Protein AF-A0A8X6U2S0-F1 (afdb_monomer_lite)

Organism: Nephila pilipes (NCBI:txid299642)

pLDDT: mean 82.72, std 16.44, range [36.34, 95.69]

Radius of gyration: 13.9 Å; chains: 1; bounding box: 40×33×38 Å

Foldseek 3Di:
DLLCLQCQVVDPVSVVVQLVCCQVVLAFAADDDPDFRQQSNLVRYVVCVPQFPGDLSQFPDPDPVLSSVCRRPNDPVTGSRDHPPVPPPPPDDDD

Sequence (95 aa):
MLMTIKLYQNDSQVTDAWDAVQSIFQCCGMSMDKDPGYEVWSKRNAHFGGVYKIPATCCKPKDDGLRDRCQKDPNENNAYLEVFIPFYQSSNGHY

Secondary structure (DSSP, 8-state):
-GGGGGGTTTSHHHHHHHHHHHHHHT--S--BTTB-TTHHHHHH-GGGTTT--S-GGGBS--SHHHHHHHHHS--TTTB--S---TTSSS-----

InterPro domains:
  IPR008952 Tetraspanin, EC2 domain superfamily [G3DSA:1.10.1450.10] (1-79)
  IPR008952 Tetraspanin, EC2 domain superfamily [SSF48652] (7-63)

Structure (mmCIF, N/CA/C/O backbone):
data_AF-A0A8X6U2S0-F1
#
_entry.id   AF-A0A8X6U2S0-F1
#
loop_
_atom_site.group_PDB
_atom_site.id
_atom_site.type_symbol
_atom_site.label_atom_id
_atom_site.label_alt_id
_atom_site.label_comp_id
_atom_site.label_asym_id
_atom_site.label_entity_id
_atom_site.label_seq_id
_atom_site.pdbx_PDB_ins_code
_atom_site.Cartn_x
_atom_site.Cartn_y
_atom_site.Cartn_z
_atom_site.occupancy
_atom_site.B_iso_or_equiv
_atom_site.auth_seq_id
_atom_site.auth_comp_id
_atom_site.auth_asym_id
_atom_site.auth_atom_id
_atom_site.pdbx_PDB_model_num
ATOM 1 N N . MET A 1 1 ? -8.796 12.860 -3.448 1.00 73.56 1 MET A N 1
ATOM 2 C CA . MET A 1 1 ? -8.335 11.504 -3.077 1.00 73.56 1 MET A CA 1
ATOM 3 C C . MET A 1 1 ? -7.863 11.408 -1.622 1.00 73.56 1 MET A C 1
ATOM 5 O O . MET A 1 1 ? -8.346 10.544 -0.920 1.00 73.56 1 MET A O 1
ATOM 9 N N . LEU A 1 2 ? -7.009 12.293 -1.087 1.00 81.94 2 LEU A N 1
ATOM 10 C CA . LEU A 1 2 ? -6.389 12.107 0.248 1.00 81.94 2 LEU A CA 1
ATOM 11 C C . LEU A 1 2 ? -7.358 11.774 1.402 1.00 81.94 2 LEU A C 1
ATOM 13 O O . LEU A 1 2 ? -7.106 10.874 2.197 1.00 81.94 2 LEU A O 1
ATOM 17 N N . MET A 1 3 ? -8.479 12.493 1.488 1.00 85.62 3 MET A N 1
ATOM 18 C CA . MET A 1 3 ? -9.471 12.320 2.557 1.00 85.62 3 MET A CA 1
ATOM 19 C C . MET A 1 3 ? -10.187 10.963 2.519 1.00 85.62 3 MET A C 1
ATOM 21 O O . MET A 1 3 ? -10.797 10.581 3.517 1.00 85.62 3 MET A O 1
ATOM 25 N N . THR A 1 4 ? -10.122 10.242 1.394 1.00 90.88 4 THR A N 1
ATOM 26 C CA . THR A 1 4 ? -10.785 8.945 1.210 1.00 90.88 4 THR A CA 1
ATOM 27 C C . THR A 1 4 ? -9.910 7.769 1.646 1.00 90.88 4 THR A C 1
ATOM 29 O O . THR A 1 4 ? -10.415 6.663 1.764 1.00 90.88 4 THR A O 1
ATOM 32 N N . ILE A 1 5 ? -8.636 7.989 1.994 1.00 90.12 5 ILE A N 1
ATOM 33 C CA . ILE A 1 5 ? -7.720 6.926 2.452 1.00 90.12 5 ILE A CA 1
ATOM 34 C C . ILE A 1 5 ? -8.235 6.217 3.706 1.00 90.12 5 ILE A C 1
ATOM 36 O O . ILE A 1 5 ? -8.135 4.999 3.802 1.00 90.12 5 ILE A O 1
ATOM 40 N N . LYS A 1 6 ? -8.866 6.946 4.633 1.00 92.69 6 LYS A N 1
ATOM 41 C CA . LYS A 1 6 ? -9.508 6.365 5.828 1.00 92.69 6 LYS A CA 1
ATOM 42 C C . LYS A 1 6 ? -10.707 5.455 5.512 1.00 92.69 6 LYS A C 1
ATOM 44 O O . LYS A 1 6 ? -11.148 4.704 6.375 1.00 92.69 6 LYS A O 1
ATOM 49 N N . LEU A 1 7 ? -11.276 5.586 4.311 1.00 93.50 7 LEU A N 1
ATOM 50 C CA . LEU A 1 7 ? -12.424 4.808 3.841 1.00 93.50 7 LEU A CA 1
ATOM 51 C C . LEU A 1 7 ? -11.994 3.592 3.012 1.00 93.50 7 LEU A C 1
ATOM 53 O O . LEU A 1 7 ? -12.815 2.724 2.744 1.00 93.50 7 LEU A O 1
ATOM 57 N N . TYR A 1 8 ? -10.726 3.505 2.617 1.00 92.88 8 TYR A N 1
ATOM 58 C CA . TYR A 1 8 ? -10.190 2.336 1.927 1.00 92.88 8 TYR A CA 1
ATOM 59 C C . TYR A 1 8 ? -10.324 1.088 2.818 1.00 92.88 8 TYR A C 1
ATOM 61 O O . TYR A 1 8 ? -9.972 1.146 3.998 1.00 92.88 8 TYR A O 1
ATOM 69 N N . GLN A 1 9 ? -10.851 -0.004 2.252 1.00 91.06 9 GLN A N 1
ATOM 70 C CA . GLN A 1 9 ? -11.331 -1.232 2.915 1.00 91.06 9 GLN A CA 1
ATOM 71 C C . GLN A 1 9 ? -12.597 -1.106 3.783 1.00 91.06 9 GLN A C 1
ATOM 73 O O . GLN A 1 9 ? -13.106 -2.122 4.247 1.00 91.06 9 GLN A O 1
ATOM 78 N N . ASN A 1 10 ? -13.157 0.096 3.943 1.00 92.88 10 ASN A N 1
ATOM 79 C CA . ASN A 1 10 ? -14.461 0.309 4.587 1.00 92.88 10 ASN A CA 1
ATOM 80 C C . ASN A 1 10 ? -15.577 0.614 3.573 1.00 92.88 10 ASN A C 1
ATOM 82 O O . ASN A 1 10 ? -16.737 0.301 3.820 1.00 92.88 10 ASN A O 1
ATOM 86 N N . ASP A 1 11 ? -15.229 1.226 2.441 1.00 95.69 11 ASP A N 1
ATOM 87 C CA . ASP A 1 11 ? -16.124 1.531 1.326 1.00 95.69 11 ASP A CA 1
ATOM 88 C C . ASP A 1 11 ? -15.583 0.863 0.055 1.00 95.69 11 ASP A C 1
ATOM 90 O O . ASP A 1 11 ? -14.427 1.078 -0.330 1.00 95.69 11 ASP A O 1
ATOM 94 N N . SER A 1 12 ? -16.402 0.027 -0.588 1.00 95.00 12 SER A N 1
ATOM 95 C CA . SER A 1 12 ? -15.985 -0.743 -1.763 1.00 95.00 12 SER A CA 1
ATOM 96 C C . SER A 1 12 ? -15.684 0.146 -2.966 1.00 95.00 12 SER A C 1
ATOM 98 O O . SER A 1 12 ? -14.678 -0.067 -3.629 1.00 95.00 12 SER A O 1
ATOM 100 N N . GLN A 1 13 ? -16.467 1.202 -3.202 1.00 95.69 13 GLN A N 1
ATOM 101 C CA . GLN A 1 13 ? -16.240 2.115 -4.328 1.00 95.69 13 GLN A CA 1
ATOM 102 C C . GLN A 1 13 ? -14.938 2.897 -4.150 1.00 95.69 13 GLN A C 1
ATOM 104 O O . GLN A 1 13 ? -14.194 3.108 -5.106 1.00 95.69 13 GLN A O 1
ATOM 109 N N . VAL A 1 14 ? -14.638 3.313 -2.916 1.00 94.31 14 VAL A N 1
ATOM 110 C CA . VAL A 1 14 ? -13.357 3.959 -2.603 1.00 94.31 14 VAL A CA 1
ATOM 111 C C . VAL A 1 14 ? -12.197 2.981 -2.772 1.00 94.31 14 VAL A C 1
ATOM 113 O O . VAL A 1 14 ? -11.150 3.371 -3.289 1.00 94.31 14 VAL A O 1
ATOM 116 N N . THR A 1 15 ? -12.372 1.734 -2.341 1.00 94.94 15 THR A N 1
ATOM 117 C CA . THR A 1 15 ? -11.350 0.685 -2.452 1.00 94.94 15 THR A CA 1
ATOM 118 C C . THR A 1 15 ? -11.030 0.397 -3.915 1.00 94.94 15 THR A C 1
ATOM 120 O O . THR A 1 15 ? -9.875 0.531 -4.310 1.00 94.94 15 THR A O 1
ATOM 123 N N . ASP A 1 16 ? -12.052 0.154 -4.734 1.00 95.00 16 ASP A N 1
ATOM 124 C CA . ASP A 1 16 ? -11.910 -0.130 -6.163 1.00 95.00 16 ASP A CA 1
ATOM 125 C C . ASP A 1 16 ? -11.247 1.033 -6.915 1.00 95.00 16 ASP A C 1
ATOM 127 O O . ASP A 1 16 ? -10.377 0.826 -7.764 1.00 95.00 16 ASP A O 1
ATOM 131 N N . ALA A 1 17 ? -11.610 2.277 -6.581 1.00 94.50 17 ALA A N 1
ATOM 132 C CA . ALA A 1 17 ? -11.011 3.457 -7.198 1.00 94.50 17 ALA A CA 1
ATOM 133 C C . ALA A 1 17 ? -9.513 3.587 -6.877 1.00 94.50 17 ALA A C 1
ATOM 135 O O . ALA A 1 17 ? -8.715 3.903 -7.763 1.00 94.50 17 ALA A O 1
ATOM 136 N N . TRP A 1 18 ? -9.114 3.345 -5.626 1.00 93.69 18 TRP A N 1
ATOM 137 C CA . TRP A 1 18 ? -7.702 3.356 -5.240 1.00 93.69 18 TRP A CA 1
ATOM 138 C C . TRP A 1 18 ? -6.933 2.199 -5.868 1.00 93.69 18 TRP A C 1
ATOM 140 O O . TRP A 1 18 ? -5.866 2.438 -6.429 1.00 93.69 18 TRP A O 1
ATOM 150 N N . ASP A 1 19 ? -7.497 0.994 -5.848 1.00 94.19 19 ASP A N 1
ATOM 151 C CA . ASP A 1 19 ? -6.883 -0.198 -6.427 1.00 94.19 19 ASP A CA 1
ATOM 152 C C . ASP A 1 19 ? -6.636 -0.033 -7.930 1.00 94.19 19 ASP A C 1
ATOM 154 O O . ASP A 1 19 ? -5.559 -0.380 -8.428 1.00 94.19 19 ASP A O 1
ATOM 158 N N . ALA A 1 20 ? -7.590 0.569 -8.647 1.00 93.12 20 ALA A N 1
ATOM 159 C CA . ALA A 1 20 ? -7.442 0.908 -10.056 1.00 93.12 20 ALA A CA 1
ATOM 160 C C . ALA A 1 20 ? -6.314 1.924 -10.282 1.00 93.12 20 ALA A C 1
ATOM 162 O O . ALA A 1 20 ? -5.436 1.691 -11.112 1.00 93.12 20 ALA A O 1
ATOM 163 N N . VAL A 1 21 ? -6.295 3.029 -9.530 1.00 91.50 21 VAL A N 1
ATOM 164 C CA . VAL A 1 21 ? -5.247 4.057 -9.646 1.00 91.50 21 VAL A CA 1
ATOM 165 C C . VAL A 1 21 ? -3.866 3.472 -9.349 1.00 91.50 21 VAL A C 1
ATOM 167 O O . VAL A 1 21 ? -2.941 3.673 -10.131 1.00 91.50 21 VAL A O 1
ATOM 170 N N . GLN A 1 22 ? -3.724 2.707 -8.269 1.00 91.75 22 GLN A N 1
ATOM 171 C CA . GLN A 1 22 ? -2.456 2.094 -7.866 1.00 91.75 22 GLN A CA 1
ATOM 172 C C . GLN A 1 22 ? -1.945 1.106 -8.914 1.00 91.75 22 GLN A C 1
ATOM 174 O O . GLN A 1 22 ? -0.762 1.120 -9.253 1.00 91.75 22 GLN A O 1
ATOM 179 N N . SER A 1 23 ? -2.847 0.303 -9.481 1.00 89.88 23 SER A N 1
ATOM 180 C CA . SER A 1 23 ? -2.503 -0.682 -10.508 1.00 89.88 23 SER A CA 1
ATOM 181 C C . SER A 1 23 ? -2.134 -0.035 -11.846 1.00 89.88 23 SER A C 1
ATOM 183 O O . SER A 1 23 ? -1.197 -0.484 -12.501 1.00 89.88 23 SER A O 1
ATOM 185 N N . ILE A 1 24 ? -2.852 1.017 -12.259 1.00 90.44 24 ILE A N 1
ATOM 186 C CA . ILE A 1 24 ? -2.632 1.705 -13.542 1.00 90.44 24 ILE A CA 1
ATOM 187 C C . ILE A 1 24 ? -1.362 2.549 -13.495 1.00 90.44 24 ILE A C 1
ATOM 189 O O . ILE A 1 24 ? -0.534 2.477 -14.399 1.00 90.44 24 ILE A O 1
ATOM 193 N N . PHE A 1 25 ? -1.215 3.358 -12.44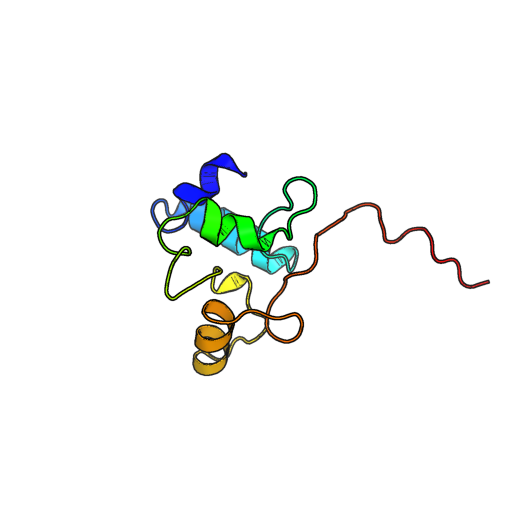7 1.00 88.31 25 PHE A N 1
ATOM 194 C CA . PHE A 1 25 ? -0.111 4.306 -12.331 1.00 88.31 25 PHE A CA 1
ATOM 195 C C . PHE A 1 25 ? 1.116 3.716 -11.649 1.00 88.31 25 PHE A C 1
ATOM 197 O O . PHE A 1 25 ? 2.116 4.420 -11.530 1.00 88.31 25 PHE A O 1
ATOM 204 N N . GLN A 1 26 ? 1.047 2.451 -11.214 1.00 90.25 26 GLN A N 1
ATOM 205 C CA . GLN A 1 26 ? 2.141 1.768 -10.529 1.00 90.25 26 GLN A CA 1
ATOM 206 C C . GLN A 1 26 ? 2.691 2.641 -9.401 1.00 90.25 26 GLN A C 1
ATOM 208 O O . GLN A 1 26 ? 3.878 2.955 -9.346 1.00 90.25 26 GLN A O 1
ATOM 213 N N . CYS A 1 27 ? 1.785 3.088 -8.534 1.00 89.00 27 CYS A N 1
ATOM 214 C CA . CYS A 1 27 ? 2.078 3.990 -7.432 1.00 89.00 27 CYS A CA 1
ATOM 215 C C . CYS A 1 27 ? 1.437 3.473 -6.147 1.00 89.00 27 CYS A C 1
ATOM 217 O O . CYS A 1 27 ? 0.489 2.686 -6.174 1.00 89.00 27 CYS A O 1
ATOM 219 N N . CYS A 1 28 ? 1.932 3.940 -5.005 1.00 90.25 28 CYS A N 1
ATOM 220 C CA . CYS A 1 28 ? 1.376 3.563 -3.718 1.00 90.25 28 CYS A CA 1
ATOM 221 C C . CYS A 1 28 ? 1.001 4.784 -2.893 1.00 90.25 28 CYS A C 1
ATOM 223 O O . CYS A 1 28 ? 1.706 5.160 -1.972 1.00 90.25 28 CYS A O 1
ATOM 225 N N . GLY A 1 29 ? -0.138 5.402 -3.199 1.00 88.50 29 GLY A N 1
ATOM 226 C CA . GLY A 1 29 ? -0.632 6.559 -2.452 1.00 88.50 29 GLY A CA 1
ATOM 227 C C . GLY A 1 29 ? -0.188 7.890 -3.052 1.00 88.50 29 GLY A C 1
ATOM 228 O O . GLY A 1 29 ? -0.054 8.023 -4.265 1.00 88.50 29 GLY A O 1
ATOM 229 N N . MET A 1 30 ? -0.042 8.908 -2.207 1.00 85.38 30 MET A N 1
ATOM 230 C CA . MET A 1 30 ? 0.219 10.283 -2.637 1.00 85.38 30 MET A CA 1
ATOM 231 C C . MET A 1 30 ? 1.197 10.945 -1.682 1.00 85.38 30 MET A C 1
ATOM 233 O O . MET A 1 30 ? 1.005 10.884 -0.467 1.00 85.38 30 MET A O 1
ATOM 237 N N . SER A 1 31 ? 2.224 11.589 -2.236 1.00 80.06 31 SER A N 1
ATOM 238 C CA . SER A 1 31 ? 3.182 12.347 -1.434 1.00 80.06 31 SER A CA 1
ATOM 239 C C . SER A 1 31 ? 2.504 13.571 -0.828 1.00 80.06 31 SER A C 1
ATOM 241 O O . SER A 1 31 ? 1.742 14.278 -1.491 1.00 80.06 31 SER A O 1
ATOM 243 N N . MET A 1 32 ? 2.769 13.776 0.457 1.00 71.81 32 MET A N 1
ATOM 244 C CA . MET A 1 32 ? 2.440 14.995 1.176 1.00 71.81 32 MET A CA 1
ATOM 245 C C . MET A 1 32 ? 3.774 15.656 1.502 1.00 71.81 32 MET A C 1
ATOM 247 O O . MET A 1 32 ? 4.581 15.095 2.243 1.00 71.81 32 MET A O 1
ATOM 251 N N . ASP A 1 33 ? 4.015 16.823 0.916 1.00 73.94 33 ASP A N 1
ATOM 252 C CA . ASP A 1 33 ? 5.247 17.590 1.092 1.00 73.94 33 ASP A CA 1
ATOM 253 C C . ASP A 1 33 ? 6.520 16.797 0.737 1.00 73.94 33 ASP A C 1
ATOM 255 O O . ASP A 1 33 ? 6.801 16.573 -0.439 1.00 73.94 33 ASP A O 1
ATOM 259 N N . LYS A 1 34 ? 7.316 16.414 1.745 1.00 68.12 34 LYS A N 1
ATOM 260 C CA . LYS A 1 34 ? 8.595 15.701 1.591 1.00 68.12 34 LYS A CA 1
ATOM 261 C C . LYS A 1 34 ? 8.495 14.209 1.907 1.00 68.12 34 LYS A C 1
ATOM 263 O O . LYS A 1 34 ? 9.484 13.500 1.735 1.00 68.12 34 LYS A O 1
ATOM 268 N N . ASP A 1 35 ? 7.340 13.743 2.377 1.00 72.19 35 ASP A N 1
ATOM 269 C CA . ASP A 1 35 ? 7.174 12.351 2.774 1.00 72.19 35 ASP A CA 1
ATOM 270 C C . ASP A 1 35 ? 6.903 11.464 1.546 1.00 72.19 35 ASP A C 1
ATOM 272 O O . ASP A 1 35 ? 6.172 11.868 0.625 1.00 72.19 35 ASP A O 1
ATOM 276 N N . PRO A 1 36 ? 7.431 10.228 1.528 1.00 79.19 36 PRO A N 1
ATOM 277 C CA . PRO A 1 36 ? 7.087 9.246 0.512 1.00 79.19 36 PRO A CA 1
ATOM 278 C C . PRO A 1 36 ? 5.578 9.000 0.460 1.00 79.19 36 PRO A C 1
ATOM 280 O O . PRO A 1 36 ? 4.904 8.887 1.487 1.00 79.19 36 PRO A O 1
ATOM 283 N N . GLY A 1 37 ? 5.035 8.863 -0.753 1.00 81.94 37 GLY A N 1
ATOM 284 C CA . GLY A 1 37 ? 3.587 8.783 -0.949 1.00 81.94 37 GLY A CA 1
ATOM 285 C C . GLY A 1 37 ? 2.903 7.588 -0.290 1.00 81.94 37 GLY A C 1
ATOM 286 O O . GLY A 1 37 ? 1.713 7.670 0.003 1.00 81.94 37 GLY A O 1
ATOM 287 N N . TYR A 1 38 ? 3.646 6.521 0.003 1.00 86.12 38 TYR A N 1
ATOM 288 C CA . TYR A 1 38 ? 3.121 5.312 0.636 1.00 86.12 38 TYR A CA 1
ATOM 289 C C . TYR A 1 38 ? 2.911 5.447 2.142 1.00 86.12 38 TYR A C 1
ATOM 291 O O . TYR A 1 38 ? 2.069 4.747 2.703 1.00 86.12 38 TYR A O 1
ATOM 299 N N . GLU A 1 39 ? 3.603 6.373 2.809 1.00 88.81 39 GLU A N 1
ATOM 300 C CA . GLU A 1 39 ? 3.448 6.568 4.255 1.00 88.81 39 GLU A CA 1
ATOM 301 C C . GLU A 1 39 ? 2.068 7.109 4.630 1.00 88.81 39 GLU A C 1
ATOM 303 O O . GLU A 1 39 ? 1.636 7.031 5.780 1.00 88.81 39 GLU A O 1
ATOM 308 N N . VAL A 1 40 ? 1.337 7.645 3.653 1.00 89.44 40 VAL A N 1
ATOM 309 C CA . VAL A 1 40 ? -0.030 8.111 3.853 1.00 89.44 40 VAL A CA 1
ATOM 310 C C . VAL A 1 40 ? -0.947 7.002 4.378 1.00 89.44 40 VAL A C 1
ATOM 312 O O . VAL A 1 40 ? -1.874 7.293 5.136 1.00 89.44 40 VAL A O 1
ATOM 315 N N . TRP A 1 41 ? -0.683 5.744 4.011 1.00 91.69 41 TRP A N 1
ATOM 316 C CA . TRP A 1 41 ? -1.492 4.595 4.407 1.00 91.69 41 TRP A CA 1
ATOM 317 C C . TRP A 1 41 ? -1.383 4.348 5.903 1.00 91.69 41 TRP A C 1
ATOM 319 O O . TRP A 1 41 ? -2.402 4.359 6.592 1.00 91.69 41 TRP A O 1
ATOM 329 N N . SER A 1 42 ? -0.161 4.245 6.423 1.00 89.50 42 SER A N 1
ATOM 330 C CA . SER A 1 42 ? 0.073 4.047 7.855 1.00 89.50 42 SER A CA 1
ATOM 331 C C . SER A 1 42 ? -0.339 5.252 8.700 1.00 89.50 42 SER A C 1
ATOM 333 O O . SER A 1 42 ? -0.809 5.087 9.823 1.00 89.50 42 SER A O 1
ATOM 335 N N . LYS A 1 43 ? -0.228 6.470 8.153 1.00 88.31 43 LYS A N 1
ATOM 336 C CA . LYS A 1 43 ? -0.594 7.713 8.850 1.00 88.31 43 LYS A CA 1
ATOM 337 C C . LYS A 1 43 ? -2.104 7.976 8.892 1.00 88.31 43 LYS A C 1
ATOM 339 O O . LYS A 1 43 ? -2.574 8.635 9.818 1.00 88.31 43 LYS A O 1
ATOM 344 N N . ARG A 1 44 ? -2.870 7.550 7.878 1.00 88.56 44 ARG A N 1
ATOM 345 C CA . ARG A 1 44 ? -4.278 7.973 7.694 1.00 88.56 44 ARG A CA 1
ATOM 346 C C . ARG A 1 44 ? -5.298 6.841 7.640 1.00 88.56 44 ARG A C 1
ATOM 348 O O . ARG A 1 44 ? -6.493 7.135 7.638 1.00 88.56 44 ARG A O 1
ATOM 355 N N . ASN A 1 45 ? -4.871 5.583 7.608 1.00 90.44 45 ASN A N 1
ATOM 356 C CA . ASN A 1 45 ? -5.764 4.433 7.664 1.00 90.44 45 ASN A CA 1
ATOM 357 C C . ASN A 1 45 ? -5.310 3.468 8.770 1.00 90.44 45 ASN A C 1
ATOM 359 O O . ASN A 1 45 ? -4.200 2.942 8.753 1.00 90.44 45 ASN A O 1
ATOM 363 N N . ALA A 1 46 ? -6.201 3.222 9.733 1.00 88.12 46 ALA A N 1
ATOM 364 C CA . ALA A 1 46 ? -5.918 2.403 10.909 1.00 88.12 46 ALA A CA 1
ATOM 365 C C . ALA A 1 46 ? -5.527 0.953 10.569 1.00 88.12 46 ALA A C 1
ATOM 367 O O . ALA A 1 46 ? -4.846 0.309 11.361 1.00 88.12 46 ALA A O 1
ATOM 368 N N . HIS A 1 47 ? -5.926 0.437 9.403 1.00 88.75 47 HIS A N 1
ATOM 369 C CA . HIS A 1 47 ? -5.578 -0.917 8.960 1.00 88.75 47 HIS A CA 1
ATOM 370 C C . HIS A 1 47 ? -4.104 -1.049 8.559 1.00 88.75 47 HIS A C 1
ATOM 372 O O . HIS A 1 47 ? -3.556 -2.149 8.609 1.00 88.75 47 HIS A O 1
ATOM 378 N N . PHE A 1 48 ? -3.451 0.069 8.220 1.00 91.00 48 PHE A N 1
ATOM 379 C CA . PHE A 1 48 ? -2.074 0.088 7.727 1.00 91.00 48 PHE A CA 1
ATOM 380 C C . PHE A 1 48 ? -1.057 0.661 8.730 1.00 91.00 48 PHE A C 1
ATOM 382 O O . PHE A 1 48 ? 0.108 0.874 8.402 1.00 91.00 48 PHE A O 1
ATOM 389 N N . GLY A 1 49 ? -1.484 0.933 9.966 1.00 82.12 49 GLY A N 1
ATOM 390 C CA . GLY A 1 49 ? -0.616 1.412 11.049 1.00 82.12 49 GLY A CA 1
ATOM 391 C C . GLY A 1 49 ? 0.041 0.296 11.873 1.00 82.12 49 GLY A C 1
ATOM 392 O O . GLY A 1 49 ? 0.598 0.578 12.930 1.00 82.12 49 GLY A O 1
ATOM 393 N N . GLY A 1 50 ? -0.073 -0.965 11.442 1.00 85.31 50 GLY A N 1
ATOM 394 C CA . GLY A 1 50 ? 0.314 -2.142 12.223 1.00 85.31 50 GLY A CA 1
ATOM 395 C C . GLY A 1 50 ? 1.069 -3.178 11.395 1.00 85.31 50 GLY A C 1
ATOM 396 O O . GLY A 1 50 ? 2.190 -2.935 10.959 1.00 85.31 50 GLY A O 1
ATOM 397 N N . VAL A 1 51 ? 0.464 -4.357 11.217 1.00 88.12 51 VAL A N 1
ATOM 398 C CA . VAL A 1 51 ? 1.087 -5.492 10.512 1.00 88.12 51 VAL A CA 1
ATOM 399 C C . VAL A 1 51 ? 1.305 -5.175 9.036 1.00 88.12 51 VAL A C 1
ATOM 401 O O . VAL A 1 51 ? 2.402 -5.366 8.523 1.00 88.12 51 VAL A O 1
ATOM 404 N N . TYR A 1 52 ? 0.273 -4.678 8.361 1.00 93.12 52 TYR A N 1
ATOM 405 C CA . TYR A 1 52 ? 0.380 -4.206 6.987 1.00 93.12 52 TYR A CA 1
ATOM 406 C C . TYR A 1 52 ? 0.692 -2.717 6.996 1.00 93.12 52 TYR A C 1
ATOM 408 O O . TYR A 1 52 ? 0.179 -1.992 7.840 1.00 93.12 52 TYR A O 1
ATOM 416 N N . LYS A 1 53 ? 1.522 -2.270 6.057 1.00 92.62 53 LYS A N 1
ATOM 417 C CA . LYS A 1 53 ? 1.910 -0.866 5.872 1.00 92.62 53 LYS A CA 1
ATOM 418 C C . LYS A 1 53 ? 1.317 -0.263 4.604 1.00 92.62 53 LYS A C 1
ATOM 420 O O . LYS A 1 53 ? 1.144 0.949 4.536 1.00 92.62 53 LYS A O 1
ATOM 425 N N . ILE A 1 54 ? 1.015 -1.100 3.609 1.00 93.25 54 ILE A N 1
ATOM 426 C CA . ILE A 1 54 ? 0.479 -0.679 2.312 1.00 93.25 54 ILE A CA 1
ATOM 427 C C . ILE A 1 54 ? -0.593 -1.646 1.774 1.00 93.25 54 ILE A C 1
ATOM 429 O O . ILE A 1 54 ? -0.611 -2.831 2.137 1.00 93.25 54 ILE A O 1
ATOM 433 N N . PRO A 1 55 ? -1.465 -1.167 0.873 1.00 94.25 55 PRO A N 1
ATOM 434 C CA . PRO A 1 55 ? -2.360 -1.996 0.071 1.00 94.25 55 PRO A CA 1
ATOM 435 C C . PRO A 1 55 ? -1.660 -3.071 -0.767 1.00 94.25 55 PRO A C 1
ATOM 437 O O . PRO A 1 55 ? -0.519 -2.910 -1.191 1.00 94.25 55 PRO A O 1
ATOM 440 N N . ALA A 1 56 ? -2.376 -4.156 -1.065 1.00 94.00 56 ALA A N 1
ATOM 441 C CA . ALA A 1 56 ? -1.862 -5.272 -1.864 1.00 94.00 56 ALA A CA 1
ATOM 442 C C . ALA A 1 56 ? -1.568 -4.874 -3.320 1.00 94.00 56 ALA A C 1
ATOM 444 O O . ALA A 1 56 ? -0.640 -5.390 -3.935 1.00 94.00 56 ALA A O 1
ATOM 445 N N . THR A 1 57 ? -2.343 -3.938 -3.861 1.00 93.50 57 THR A N 1
ATOM 446 C CA . THR A 1 57 ? -2.210 -3.365 -5.211 1.00 93.50 57 THR A CA 1
ATOM 447 C C . THR A 1 57 ? -0.962 -2.503 -5.385 1.00 93.50 57 THR A C 1
ATOM 449 O O . THR A 1 57 ? -0.506 -2.298 -6.505 1.00 93.50 57 THR A O 1
ATOM 452 N N . CYS A 1 58 ? -0.349 -2.060 -4.287 1.00 93.00 58 CYS A N 1
ATOM 453 C CA . CYS A 1 58 ? 0.949 -1.396 -4.313 1.00 93.00 58 CYS A CA 1
ATOM 454 C C . CYS A 1 58 ? 2.131 -2.357 -4.531 1.00 93.00 58 CYS A C 1
ATOM 456 O O . CYS A 1 58 ? 3.259 -1.899 -4.732 1.00 93.00 58 CYS A O 1
ATOM 458 N N . CYS A 1 59 ? 1.915 -3.669 -4.430 1.00 94.19 59 CYS A N 1
ATOM 459 C CA . CYS A 1 59 ? 2.969 -4.668 -4.546 1.00 94.19 59 CYS A CA 1
ATOM 460 C C . CYS A 1 59 ? 3.203 -5.077 -6.001 1.00 94.19 59 CYS A C 1
ATOM 462 O O . CYS A 1 59 ? 2.264 -5.335 -6.750 1.00 94.19 59 CYS A O 1
ATOM 464 N N . LYS A 1 60 ? 4.479 -5.188 -6.389 1.00 91.88 60 LYS A N 1
ATOM 465 C CA . LYS A 1 60 ? 4.895 -5.662 -7.721 1.00 91.88 60 LYS A CA 1
ATOM 466 C C . LYS A 1 60 ? 4.615 -7.162 -7.918 1.00 91.88 60 LYS A C 1
ATOM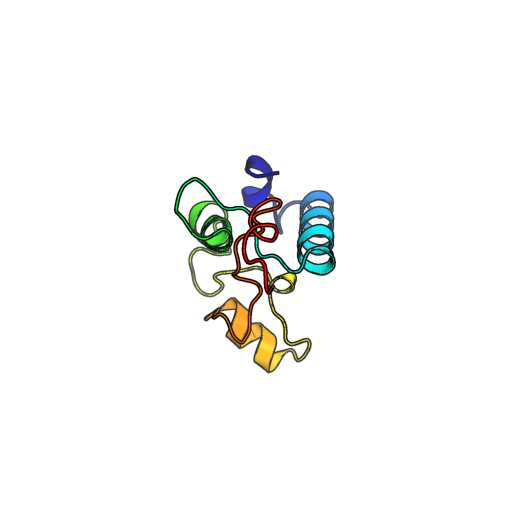 468 O O . LYS A 1 60 ? 4.151 -7.540 -8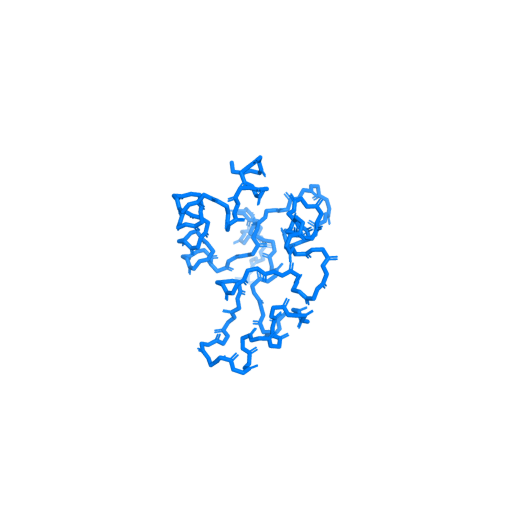.997 1.00 91.88 60 LYS A O 1
ATOM 473 N N . PRO A 1 61 ? 4.903 -8.045 -6.935 1.00 88.50 61 PRO A N 1
ATOM 474 C CA . PRO A 1 61 ? 4.637 -9.470 -7.082 1.00 88.50 61 PRO A CA 1
ATOM 475 C C . PRO A 1 61 ? 3.138 -9.775 -7.079 1.00 88.50 61 PRO A C 1
ATOM 477 O O . PRO A 1 61 ? 2.391 -9.264 -6.247 1.00 88.50 61 PRO A O 1
ATOM 480 N N . LYS A 1 62 ? 2.725 -10.678 -7.973 1.00 82.75 62 LYS A N 1
ATOM 481 C CA . LYS A 1 62 ? 1.369 -11.254 -7.987 1.00 82.75 62 LYS A CA 1
ATOM 482 C C . LYS A 1 62 ? 1.249 -12.536 -7.160 1.00 82.75 62 LYS A C 1
ATOM 484 O O . LYS A 1 62 ? 0.138 -12.984 -6.914 1.00 82.75 62 LYS A O 1
ATOM 489 N N . ASP A 1 63 ? 2.379 -13.120 -6.766 1.00 91.06 63 ASP A N 1
ATOM 490 C CA . ASP A 1 63 ? 2.426 -14.286 -5.885 1.00 91.06 63 ASP A CA 1
ATOM 491 C C . ASP A 1 63 ? 2.000 -13.902 -4.462 1.00 91.06 63 ASP A C 1
ATOM 493 O O . ASP A 1 63 ? 2.512 -12.928 -3.909 1.00 91.06 63 ASP A O 1
ATOM 497 N N . ASP A 1 64 ? 1.083 -14.669 -3.871 1.00 85.12 64 ASP A N 1
ATOM 498 C CA . ASP A 1 64 ? 0.466 -14.337 -2.584 1.00 85.12 64 ASP A CA 1
ATOM 499 C C . ASP A 1 64 ? 1.468 -14.301 -1.422 1.00 85.12 64 ASP A C 1
ATOM 501 O O . ASP A 1 64 ? 1.383 -13.412 -0.572 1.00 85.12 64 ASP A O 1
ATOM 505 N N . GLY A 1 65 ? 2.454 -15.205 -1.397 1.00 85.31 65 GLY A N 1
ATOM 506 C CA . GLY A 1 65 ? 3.473 -15.234 -0.344 1.00 85.31 65 GLY A CA 1
ATOM 507 C C . GLY A 1 65 ? 4.424 -14.040 -0.431 1.00 85.31 65 GLY A C 1
ATOM 508 O O . GLY A 1 65 ? 4.765 -13.417 0.578 1.00 85.31 65 GLY A O 1
ATOM 509 N N . LEU A 1 66 ? 4.821 -13.670 -1.649 1.00 89.12 66 LEU A N 1
ATOM 510 C CA . LEU A 1 66 ? 5.645 -12.482 -1.884 1.00 89.12 66 LEU A CA 1
ATOM 511 C C . LEU A 1 66 ? 4.869 -11.180 -1.655 1.00 89.12 66 LEU A C 1
ATOM 513 O O . LEU A 1 66 ? 5.444 -10.193 -1.186 1.00 89.12 66 LEU A O 1
ATOM 517 N N . ARG A 1 67 ? 3.568 -11.177 -1.954 1.00 91.88 67 ARG A N 1
ATOM 518 C CA . ARG A 1 67 ? 2.677 -10.034 -1.752 1.00 91.88 67 ARG A CA 1
ATOM 519 C C . ARG A 1 67 ? 2.445 -9.755 -0.272 1.00 91.88 67 ARG A C 1
ATOM 521 O O . ARG A 1 67 ? 2.610 -8.612 0.141 1.00 91.88 67 ARG A O 1
ATOM 528 N N . ASP A 1 68 ? 2.179 -10.781 0.537 1.00 92.81 68 ASP A N 1
ATOM 529 C CA . ASP A 1 68 ? 2.047 -10.640 1.995 1.00 92.81 68 ASP A CA 1
ATOM 530 C C . ASP A 1 68 ? 3.309 -10.018 2.615 1.00 92.81 68 ASP A C 1
ATOM 532 O O . ASP A 1 68 ? 3.235 -9.059 3.390 1.00 92.81 68 ASP A O 1
ATOM 536 N N . ARG A 1 69 ? 4.491 -10.491 2.194 1.00 93.00 69 ARG A N 1
ATOM 537 C CA . ARG A 1 69 ? 5.767 -9.912 2.627 1.00 93.00 69 ARG A CA 1
ATOM 538 C C . ARG A 1 69 ? 5.909 -8.453 2.201 1.00 93.00 69 ARG A C 1
ATOM 540 O O . ARG A 1 69 ? 6.342 -7.637 3.007 1.00 93.00 69 ARG A O 1
ATOM 547 N N . CYS A 1 70 ? 5.548 -8.121 0.964 1.00 93.88 70 CYS A N 1
ATOM 548 C CA . CYS A 1 70 ? 5.586 -6.748 0.466 1.00 93.88 70 CYS A CA 1
ATOM 549 C C . CYS A 1 70 ? 4.673 -5.811 1.268 1.00 93.88 70 CYS A C 1
ATOM 551 O O . CYS A 1 70 ? 5.090 -4.717 1.635 1.00 93.88 70 CYS A O 1
ATOM 553 N N . GLN A 1 71 ? 3.455 -6.239 1.603 1.00 93.75 71 GLN A N 1
ATOM 554 C CA . GLN A 1 71 ? 2.534 -5.398 2.364 1.00 93.75 71 GLN A CA 1
ATOM 555 C C . GLN A 1 71 ? 3.038 -5.106 3.781 1.00 93.75 71 GLN A C 1
ATOM 557 O O . GLN A 1 71 ? 2.763 -4.031 4.312 1.00 93.75 71 GLN A O 1
ATOM 562 N N . LYS A 1 72 ? 3.766 -6.046 4.394 1.00 93.56 72 LYS A N 1
ATOM 563 C CA . LYS A 1 72 ? 4.349 -5.907 5.740 1.00 93.56 72 LYS A CA 1
ATOM 564 C C . LYS A 1 72 ? 5.665 -5.127 5.733 1.00 93.56 72 LYS A C 1
ATOM 566 O O . LYS A 1 72 ? 5.914 -4.307 6.619 1.00 93.56 72 LYS A O 1
ATOM 571 N N . ASP A 1 73 ? 6.500 -5.372 4.728 1.00 92.56 73 ASP A N 1
ATOM 572 C CA . ASP A 1 73 ? 7.826 -4.775 4.587 1.00 92.56 73 ASP A CA 1
ATOM 573 C C . ASP A 1 73 ? 8.099 -4.320 3.141 1.00 92.56 73 ASP A C 1
ATOM 575 O O . ASP A 1 73 ? 8.795 -4.996 2.365 1.00 92.56 73 ASP A O 1
ATOM 579 N N . PRO A 1 74 ? 7.501 -3.184 2.744 1.00 91.31 74 PRO A N 1
ATOM 580 C CA . PRO A 1 74 ? 7.661 -2.655 1.408 1.00 91.31 74 PRO A CA 1
ATOM 581 C C . PRO A 1 74 ? 9.025 -1.991 1.225 1.00 91.31 74 PRO A C 1
ATOM 583 O O . PRO A 1 74 ? 9.500 -1.248 2.081 1.00 91.31 74 PRO A O 1
ATOM 586 N N . ASN A 1 75 ? 9.629 -2.226 0.067 1.00 89.94 75 ASN A N 1
ATOM 587 C CA . ASN A 1 75 ? 10.873 -1.621 -0.390 1.00 89.94 75 ASN A CA 1
ATOM 588 C C . ASN A 1 75 ? 10.833 -1.402 -1.912 1.00 89.94 75 ASN A C 1
ATOM 590 O O . ASN A 1 75 ? 9.928 -1.869 -2.606 1.00 89.94 75 ASN A O 1
ATOM 594 N N . GLU A 1 76 ? 11.842 -0.718 -2.444 1.00 87.12 76 GLU A N 1
ATOM 595 C CA . GLU A 1 76 ? 11.933 -0.349 -3.865 1.00 87.12 76 GLU A CA 1
ATOM 596 C C . GLU A 1 76 ? 11.891 -1.557 -4.819 1.00 87.12 76 GLU A C 1
ATOM 598 O O . GLU A 1 76 ? 11.449 -1.440 -5.964 1.00 87.12 76 GLU A O 1
ATOM 603 N N . ASN A 1 77 ? 12.275 -2.752 -4.357 1.00 88.12 77 ASN A N 1
ATOM 604 C CA . ASN A 1 77 ? 12.296 -3.958 -5.184 1.00 88.12 77 ASN A CA 1
ATOM 605 C C . ASN A 1 77 ? 10.946 -4.681 -5.233 1.00 88.12 77 ASN A C 1
ATOM 607 O O . ASN A 1 77 ? 10.661 -5.358 -6.219 1.00 88.12 77 ASN A O 1
ATOM 611 N N . ASN A 1 78 ? 10.109 -4.553 -4.198 1.00 90.19 78 ASN A N 1
ATOM 612 C CA . ASN A 1 78 ? 8.858 -5.311 -4.083 1.00 90.19 78 ASN A CA 1
ATOM 613 C C . ASN A 1 78 ? 7.586 -4.450 -4.141 1.00 90.19 78 ASN A C 1
ATOM 615 O O . ASN A 1 78 ? 6.508 -5.004 -4.354 1.00 90.19 78 ASN A O 1
ATOM 619 N N . ALA A 1 79 ? 7.694 -3.127 -4.021 1.00 91.56 79 ALA A N 1
ATOM 620 C CA . ALA A 1 79 ? 6.559 -2.216 -3.985 1.00 91.56 79 ALA A CA 1
ATOM 621 C C . ALA A 1 79 ? 6.774 -0.984 -4.874 1.00 91.56 79 ALA A C 1
ATOM 623 O O . ALA A 1 79 ? 7.896 -0.592 -5.199 1.00 91.56 79 ALA A O 1
ATOM 624 N N . TYR A 1 80 ? 5.668 -0.365 -5.271 1.00 89.62 80 TYR A N 1
ATOM 625 C CA . TYR A 1 80 ? 5.632 0.876 -6.035 1.00 89.62 80 TYR A CA 1
ATOM 626 C C . TYR A 1 80 ? 5.747 2.103 -5.115 1.00 89.62 80 TYR A C 1
ATOM 628 O O . TYR A 1 80 ? 4.775 2.825 -4.892 1.00 89.62 80 TYR A O 1
ATOM 636 N N . LEU A 1 81 ? 6.926 2.304 -4.520 1.00 82.44 81 LEU A N 1
ATOM 637 C CA . LEU A 1 81 ? 7.156 3.358 -3.516 1.00 82.44 81 LEU A CA 1
ATOM 638 C C . LEU A 1 81 ? 7.574 4.705 -4.096 1.00 82.44 81 LEU A C 1
ATOM 640 O O . LEU A 1 81 ? 7.581 5.700 -3.369 1.00 82.44 81 LEU A O 1
ATOM 644 N N . GLU A 1 82 ? 7.924 4.741 -5.379 1.00 67.94 82 GLU A N 1
ATOM 645 C CA . GLU A 1 82 ? 8.365 5.973 -6.011 1.00 67.94 82 GLU A CA 1
ATOM 646 C C . GLU A 1 82 ? 7.245 7.012 -6.033 1.00 67.94 82 GLU A C 1
ATOM 648 O O . GLU A 1 82 ? 6.070 6.726 -6.291 1.00 67.94 82 GLU A O 1
ATOM 653 N N . VAL A 1 83 ? 7.626 8.251 -5.729 1.00 59.38 83 VAL A N 1
ATOM 654 C CA . VAL A 1 83 ? 6.728 9.392 -5.817 1.00 59.38 83 VAL A CA 1
ATOM 655 C C . VAL A 1 83 ? 6.410 9.595 -7.292 1.00 59.38 83 VAL A C 1
ATOM 657 O O . VAL A 1 83 ? 7.299 9.902 -8.083 1.00 59.38 83 VAL A O 1
ATOM 660 N N . PHE A 1 84 ? 5.137 9.465 -7.664 1.00 49.31 84 PHE A N 1
ATOM 661 C CA . PHE A 1 84 ? 4.668 9.959 -8.951 1.00 49.31 84 PHE A CA 1
ATOM 662 C C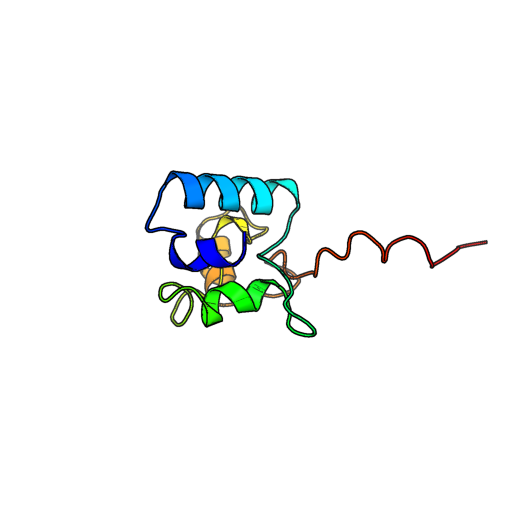 . PHE A 1 84 ? 4.855 11.483 -8.959 1.00 49.31 84 PHE A C 1
ATOM 664 O O . PHE A 1 84 ? 4.003 12.225 -8.473 1.00 49.31 84 PHE A O 1
ATOM 671 N N . ILE A 1 85 ? 6.006 11.956 -9.446 1.00 48.38 85 ILE A N 1
ATOM 672 C CA . ILE A 1 85 ? 6.225 13.362 -9.777 1.00 48.38 85 ILE A CA 1
ATOM 673 C C . ILE A 1 85 ? 5.906 13.494 -11.268 1.00 48.38 85 ILE A C 1
ATOM 675 O O . ILE A 1 85 ? 6.770 13.183 -12.090 1.00 48.38 85 ILE A O 1
ATOM 679 N N . PRO A 1 86 ? 4.710 13.975 -11.660 1.00 43.69 86 PRO A N 1
ATOM 680 C CA . PRO A 1 86 ? 4.334 14.099 -13.071 1.00 43.69 86 PRO A CA 1
ATOM 681 C C . PRO A 1 86 ? 5.213 15.069 -13.891 1.00 43.69 86 PRO A C 1
ATOM 683 O O . PRO A 1 86 ? 4.978 15.224 -15.083 1.00 43.69 86 PRO A O 1
ATOM 686 N N . PHE A 1 87 ? 6.227 15.710 -13.291 1.00 44.50 87 PHE A N 1
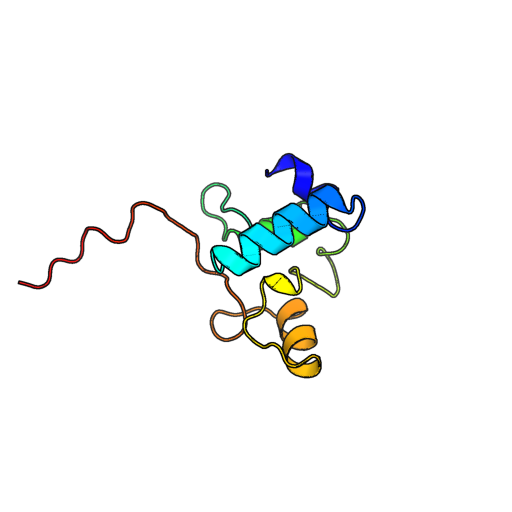ATOM 687 C CA . PHE A 1 87 ? 7.061 16.733 -13.933 1.00 44.50 87 PHE A CA 1
ATOM 688 C C . PHE A 1 87 ? 8.588 16.534 -13.834 1.00 44.50 87 PHE A C 1
ATOM 690 O O . PHE A 1 87 ? 9.313 17.367 -14.370 1.00 44.50 87 PHE A O 1
ATOM 697 N N . TYR A 1 88 ? 9.120 15.468 -13.214 1.00 42.56 88 TYR A N 1
ATOM 698 C CA . TYR A 1 88 ? 10.586 15.321 -13.040 1.00 42.56 88 TYR A CA 1
ATOM 699 C C . TYR A 1 88 ? 11.286 14.392 -14.053 1.00 42.56 88 TYR A C 1
ATOM 701 O O . TYR A 1 88 ? 12.469 14.104 -13.912 1.00 42.56 88 TYR A O 1
ATOM 709 N N . GLN A 1 89 ? 10.602 13.950 -15.114 1.00 44.06 89 GLN A N 1
ATOM 710 C CA . GLN A 1 89 ? 11.236 13.227 -16.234 1.00 44.06 89 GLN A CA 1
ATOM 711 C C . GLN A 1 89 ? 11.449 14.107 -17.482 1.00 44.06 89 GLN A C 1
ATOM 713 O O . GLN A 1 89 ? 11.365 13.625 -18.605 1.00 44.06 89 GLN A O 1
ATOM 718 N N . SER A 1 90 ? 11.739 15.404 -17.318 1.00 42.16 90 SER A N 1
ATOM 719 C CA . SER A 1 90 ? 12.123 16.272 -18.449 1.00 42.16 90 SER A CA 1
ATOM 720 C C . SER A 1 90 ? 13.342 17.156 -18.166 1.00 42.16 90 SER A C 1
ATOM 722 O O . SER A 1 90 ? 13.418 18.292 -18.631 1.00 42.16 90 SER A O 1
ATOM 724 N N . SER A 1 91 ? 14.328 16.652 -17.427 1.00 48.00 91 SER A N 1
ATOM 725 C CA . SER A 1 91 ? 15.631 17.322 -17.336 1.00 48.00 91 SER A CA 1
ATOM 726 C C . SER A 1 91 ? 16.748 16.350 -16.969 1.00 48.00 91 SER A C 1
ATOM 728 O O . SER A 1 91 ?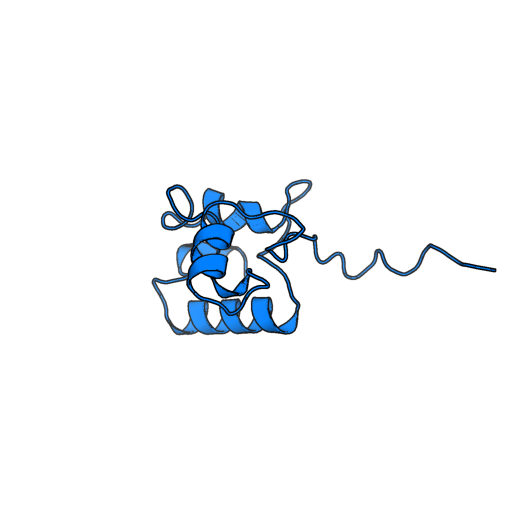 17.374 16.484 -15.928 1.00 48.00 91 SER A O 1
ATOM 730 N N . ASN A 1 92 ? 16.994 15.366 -17.830 1.00 38.53 92 ASN A N 1
ATOM 731 C CA . ASN A 1 92 ? 18.337 14.821 -18.024 1.00 38.53 92 ASN A CA 1
ATOM 732 C C . ASN A 1 92 ? 18.507 14.559 -19.518 1.00 38.53 92 ASN A C 1
ATOM 734 O O . ASN A 1 92 ? 18.233 13.476 -20.031 1.00 38.53 92 ASN A O 1
ATOM 738 N N . GLY A 1 93 ? 18.869 15.634 -20.221 1.00 39.28 93 GLY A N 1
ATOM 739 C CA . GLY A 1 93 ? 19.284 15.581 -21.609 1.00 39.28 93 GLY A CA 1
ATOM 740 C C . GLY A 1 93 ? 20.565 14.766 -21.728 1.00 39.28 93 GLY A C 1
ATOM 741 O O . GLY A 1 93 ? 21.599 15.149 -21.191 1.00 39.28 93 GLY A O 1
ATOM 742 N N . HIS A 1 94 ? 20.473 13.655 -22.447 1.00 36.34 94 HIS A N 1
ATOM 743 C CA . HIS A 1 94 ? 21.605 13.090 -23.162 1.00 36.34 94 HIS A CA 1
ATOM 744 C C . HIS A 1 94 ? 21.670 13.780 -24.531 1.00 36.34 94 HIS A C 1
ATOM 746 O O . HIS A 1 94 ? 20.833 13.514 -25.393 1.00 36.34 94 HIS A O 1
ATOM 752 N N . TYR A 1 95 ? 22.647 14.669 -24.692 1.00 41.19 95 TYR A N 1
ATOM 753 C CA . TYR A 1 95 ? 23.301 14.993 -25.961 1.00 41.19 95 TYR A CA 1
ATOM 754 C C . TYR A 1 95 ? 24.806 14.956 -25.718 1.00 41.19 95 TYR A C 1
ATOM 756 O O . TYR A 1 95 ? 25.227 15.472 -24.657 1.00 41.19 95 TYR A O 1
#